Protein AF-A0A946IL59-F1 (afdb_monomer_lite)

Foldseek 3Di:
DWDDPPQLEIEAEAEAQAAEPVRDHQNWYQDPVRKIWDWDDAQDFCPPPVNVSCQDPSHWYWYWYDHDNPDDTDTQATWHWDDWDGDRRTITITDHPPVSSVVVVVVVVVCVVDPDDDDPVPVSVVVVPDDDDDDDDPPDDPDDDD

pLDDT: mean 74.38, std 22.03, range [30.2, 97.94]

Structure (mmCIF, N/CA/C/O backbone):
data_AF-A0A946IL59-F1
#
_entry.id   AF-A0A946IL59-F1
#
loop_
_atom_site.group_PDB
_atom_site.id
_atom_site.type_symbol
_atom_site.label_atom_id
_atom_site.label_alt_id
_atom_site.label_comp_id
_atom_site.label_asym_id
_atom_site.label_entity_id
_atom_site.label_seq_id
_atom_site.pdbx_PDB_ins_code
_atom_site.Cartn_x
_atom_site.Cartn_y
_atom_site.Cartn_z
_atom_site.occupancy
_atom_site.B_iso_or_equiv
_atom_site.auth_seq_id
_atom_site.auth_comp_id
_atom_site.auth_asym_id
_atom_site.auth_atom_id
_atom_site.pdbx_PDB_model_num
ATOM 1 N N . MET A 1 1 ? 0.202 11.233 -2.833 1.00 47.91 1 MET A N 1
ATOM 2 C CA . MET A 1 1 ? -0.833 12.175 -2.325 1.00 47.91 1 MET A CA 1
ATOM 3 C C . MET A 1 1 ? -2.000 11.341 -1.807 1.00 47.91 1 MET A C 1
ATOM 5 O O . MET A 1 1 ? -2.232 10.309 -2.407 1.00 47.91 1 MET A O 1
ATOM 9 N N . LYS A 1 2 ? -2.678 11.706 -0.710 1.00 52.62 2 LYS A N 1
ATOM 10 C CA . LYS A 1 2 ? -3.829 10.948 -0.171 1.00 52.62 2 LYS A CA 1
ATOM 11 C C . LYS A 1 2 ? -5.051 11.869 -0.201 1.00 52.62 2 LYS A C 1
ATOM 13 O O . LYS A 1 2 ? -4.937 12.987 0.296 1.00 52.62 2 LYS A O 1
ATOM 18 N N . LYS A 1 3 ? -6.160 11.448 -0.813 1.00 54.06 3 LYS A N 1
ATOM 19 C CA . LYS A 1 3 ? -7.416 12.216 -0.886 1.00 54.06 3 LYS A CA 1
ATOM 20 C C . LYS A 1 3 ? -8.570 11.296 -0.488 1.00 54.06 3 LYS A C 1
ATOM 22 O O . LYS A 1 3 ? -8.698 10.225 -1.069 1.00 54.06 3 LYS A O 1
ATOM 27 N N . ASN A 1 4 ? -9.364 11.717 0.494 1.00 55.25 4 ASN A N 1
ATOM 28 C CA . ASN A 1 4 ? -10.634 11.078 0.834 1.00 55.25 4 ASN A CA 1
ATOM 29 C C . ASN A 1 4 ? -11.675 11.552 -0.197 1.00 55.25 4 ASN A C 1
ATOM 31 O O . ASN A 1 4 ? -11.801 12.758 -0.427 1.00 55.25 4 ASN A O 1
ATOM 35 N N . LEU A 1 5 ? -12.321 10.611 -0.890 1.00 58.19 5 LEU A N 1
ATOM 36 C CA . LEU A 1 5 ? -13.221 10.893 -2.015 1.00 58.19 5 LEU A CA 1
ATOM 37 C C . LEU A 1 5 ? -14.713 10.913 -1.634 1.00 58.19 5 LEU A C 1
ATOM 39 O O . LEU A 1 5 ? -15.534 11.117 -2.517 1.00 58.19 5 LEU A O 1
ATOM 43 N N . GLY A 1 6 ? -15.070 10.766 -0.353 1.00 55.12 6 GLY A N 1
ATOM 44 C CA . GLY A 1 6 ? -16.465 10.825 0.114 1.00 55.12 6 GLY A CA 1
ATOM 45 C C . GLY A 1 6 ? -17.190 9.473 0.173 1.00 55.12 6 GLY A C 1
ATOM 46 O O . GLY A 1 6 ? -18.091 9.330 0.990 1.00 55.12 6 GLY A O 1
ATOM 47 N N . ASP A 1 7 ? -16.721 8.458 -0.561 1.00 61.78 7 ASP A N 1
ATOM 48 C CA . ASP A 1 7 ? -17.365 7.131 -0.664 1.00 61.78 7 ASP A CA 1
ATOM 49 C C . ASP A 1 7 ? -16.592 6.029 0.088 1.00 61.78 7 ASP A C 1
ATOM 51 O O . ASP A 1 7 ? -16.348 4.946 -0.445 1.00 61.78 7 ASP A O 1
ATOM 55 N N . ASN A 1 8 ? -16.100 6.336 1.294 1.00 82.38 8 ASN A N 1
ATOM 56 C CA . ASN A 1 8 ? -15.208 5.467 2.080 1.00 82.38 8 ASN A CA 1
ATOM 57 C C . ASN A 1 8 ? -14.066 4.870 1.233 1.00 82.38 8 ASN A C 1
ATOM 59 O O . ASN A 1 8 ? -13.802 3.674 1.241 1.00 82.38 8 ASN A O 1
ATOM 63 N N . THR A 1 9 ? -13.437 5.710 0.411 1.00 88.62 9 THR A N 1
ATOM 64 C CA . THR A 1 9 ? -12.385 5.291 -0.518 1.00 88.62 9 THR A CA 1
ATOM 65 C C . THR A 1 9 ? -11.117 6.077 -0.235 1.00 88.62 9 THR A C 1
ATOM 67 O O . THR A 1 9 ? -11.124 7.314 -0.209 1.00 88.62 9 THR A O 1
ATOM 70 N N . VAL A 1 10 ? -10.017 5.351 -0.064 1.00 91.25 10 VAL A N 1
ATOM 71 C CA . VAL A 1 10 ? -8.675 5.899 0.108 1.00 91.25 10 VAL A CA 1
ATOM 72 C C . VAL A 1 10 ? -7.829 5.513 -1.092 1.00 91.25 10 VAL A C 1
ATOM 74 O O . VAL A 1 10 ? -7.806 4.367 -1.526 1.00 91.25 10 VAL A O 1
ATOM 77 N N . VAL A 1 11 ? -7.110 6.491 -1.639 1.00 93.12 11 VAL A N 1
ATOM 78 C CA . VAL A 1 11 ? -6.199 6.263 -2.762 1.00 93.12 11 VAL A CA 1
ATOM 79 C C . VAL A 1 11 ? -4.757 6.387 -2.292 1.00 93.12 11 VAL A C 1
ATOM 81 O O . VAL A 1 11 ? -4.354 7.418 -1.739 1.00 93.12 11 VAL A O 1
ATOM 84 N N . ILE A 1 12 ? -3.976 5.340 -2.545 1.00 93.50 12 ILE A N 1
ATOM 85 C CA . ILE A 1 12 ? -2.536 5.287 -2.315 1.00 93.50 12 ILE A CA 1
ATOM 86 C C . ILE A 1 12 ? -1.824 5.530 -3.643 1.00 93.50 12 ILE A C 1
ATOM 88 O O . ILE A 1 12 ? -2.096 4.878 -4.644 1.00 93.50 12 ILE A O 1
ATOM 92 N N . PHE A 1 13 ? -0.875 6.463 -3.625 1.00 91.38 13 PHE A N 1
ATOM 93 C CA . PHE A 1 13 ? 0.075 6.689 -4.710 1.00 91.38 13 PHE A CA 1
ATOM 94 C C . PHE A 1 13 ? 1.475 6.430 -4.165 1.00 91.38 13 PHE A C 1
ATOM 96 O O . PHE A 1 13 ? 1.941 7.207 -3.323 1.00 91.38 13 PHE A O 1
ATOM 103 N N . ALA A 1 14 ? 2.115 5.357 -4.626 1.00 91.62 14 ALA A N 1
ATOM 104 C CA . ALA A 1 14 ? 3.410 4.898 -4.139 1.00 91.62 14 ALA A CA 1
ATOM 105 C C . ALA A 1 14 ? 4.444 4.816 -5.270 1.00 91.62 14 ALA A C 1
ATOM 107 O O . ALA A 1 14 ? 4.269 4.105 -6.258 1.00 91.62 14 ALA A O 1
ATOM 108 N N . ASN A 1 15 ? 5.550 5.538 -5.123 1.00 90.44 15 ASN A N 1
ATOM 109 C CA . ASN A 1 15 ? 6.732 5.262 -5.929 1.00 90.44 15 ASN A CA 1
ATOM 110 C C . ASN A 1 15 ? 7.396 3.993 -5.375 1.00 90.44 15 ASN A C 1
ATOM 112 O O . ASN A 1 15 ? 7.597 3.909 -4.163 1.00 90.44 15 ASN A O 1
ATOM 116 N N . VAL A 1 16 ? 7.706 3.028 -6.240 1.00 89.69 16 VAL A N 1
ATOM 117 C CA . VAL A 1 16 ? 8.340 1.754 -5.870 1.00 89.69 16 VAL A CA 1
ATOM 118 C C . VAL A 1 16 ? 9.732 1.708 -6.486 1.00 89.69 16 VAL A C 1
ATOM 120 O O . VAL A 1 16 ? 9.872 1.860 -7.698 1.00 89.69 16 VAL A O 1
ATOM 123 N N . GLY A 1 17 ? 10.760 1.531 -5.655 1.00 82.31 17 GLY A N 1
ATOM 124 C CA . GLY A 1 17 ? 12.156 1.540 -6.109 1.00 82.31 17 GLY A CA 1
ATOM 125 C C . GLY A 1 17 ? 12.667 2.903 -6.602 1.00 82.31 17 GLY A C 1
ATOM 126 O O . GLY A 1 17 ? 13.710 2.961 -7.250 1.00 82.31 17 GLY A O 1
ATOM 127 N N . SER A 1 18 ? 11.960 4.005 -6.319 1.00 77.75 18 SER A N 1
ATOM 128 C CA . SER A 1 18 ? 12.438 5.359 -6.623 1.00 77.75 18 SER A CA 1
ATOM 129 C C . SER A 1 18 ? 11.930 6.424 -5.665 1.00 77.75 18 SER A C 1
ATOM 131 O O . SER A 1 18 ? 10.876 6.304 -5.039 1.00 77.75 18 SER A O 1
ATOM 133 N N . SER A 1 19 ? 12.666 7.533 -5.625 1.00 77.75 19 SER A N 1
ATOM 134 C CA . SER A 1 19 ? 12.229 8.751 -4.959 1.00 77.75 19 SER A CA 1
ATOM 135 C C . SER A 1 19 ? 11.014 9.384 -5.634 1.00 77.75 19 SER A C 1
ATOM 137 O O . SER A 1 19 ? 10.858 9.383 -6.860 1.00 77.75 19 SER A O 1
ATOM 139 N N . ASP A 1 20 ? 10.186 10.021 -4.817 1.00 70.88 20 ASP A N 1
ATOM 140 C CA . ASP A 1 20 ? 9.130 10.914 -5.260 1.00 70.88 20 ASP A CA 1
ATOM 141 C C . ASP A 1 20 ? 9.699 12.194 -5.931 1.00 70.88 20 ASP A C 1
ATOM 143 O O . ASP A 1 20 ? 10.918 12.400 -6.018 1.00 70.88 20 ASP A O 1
ATOM 147 N N . PRO A 1 21 ? 8.847 13.105 -6.444 1.00 71.00 21 PRO A N 1
ATOM 148 C CA . PRO A 1 21 ? 9.331 14.323 -7.082 1.00 71.00 21 PRO A CA 1
ATOM 149 C C . PRO A 1 21 ? 10.138 15.266 -6.179 1.00 71.00 21 PRO A C 1
ATOM 151 O O . PRO A 1 21 ? 10.895 16.073 -6.725 1.00 71.00 21 PRO A O 1
ATOM 154 N N . LEU A 1 22 ? 10.000 15.151 -4.855 1.00 73.94 22 LEU A N 1
ATOM 155 C CA . LEU A 1 22 ? 10.727 15.918 -3.841 1.00 73.94 22 LEU A CA 1
ATOM 156 C C . LEU A 1 22 ? 12.043 15.240 -3.423 1.00 73.94 22 LEU A C 1
ATOM 158 O O . LEU A 1 22 ? 12.785 15.800 -2.622 1.00 73.94 22 LEU A O 1
ATOM 162 N N . GLY A 1 23 ? 12.355 14.067 -3.983 1.00 72.69 23 GLY A N 1
ATOM 163 C CA . GLY A 1 23 ? 13.567 13.311 -3.676 1.00 72.69 23 GLY A CA 1
ATOM 164 C C . GLY A 1 23 ? 13.408 12.332 -2.512 1.00 72.69 23 GLY A C 1
ATOM 165 O O . GLY A 1 23 ? 14.365 11.629 -2.198 1.00 72.69 23 GLY A O 1
ATOM 166 N N . ILE A 1 24 ? 12.218 12.221 -1.913 1.00 73.88 24 ILE A N 1
ATOM 167 C CA . ILE A 1 24 ? 11.977 11.299 -0.801 1.00 73.88 24 ILE A CA 1
ATOM 168 C C . ILE A 1 24 ? 11.698 9.910 -1.367 1.00 73.88 24 ILE A C 1
ATOM 170 O O . ILE A 1 24 ? 10.703 9.706 -2.064 1.00 73.88 24 ILE A O 1
ATOM 174 N N . ASN A 1 25 ? 12.570 8.952 -1.065 1.00 78.88 25 ASN A N 1
ATOM 175 C CA . ASN A 1 25 ? 12.275 7.540 -1.260 1.00 78.88 25 ASN A CA 1
ATOM 176 C C . ASN A 1 25 ? 11.673 7.001 0.039 1.00 78.88 25 ASN A C 1
ATOM 178 O O . ASN A 1 25 ? 12.309 7.061 1.086 1.00 78.88 25 ASN A O 1
ATOM 182 N N . TYR A 1 26 ? 10.427 6.544 -0.034 1.00 79.38 26 TYR A N 1
ATOM 183 C CA . TYR A 1 26 ? 9.733 5.940 1.101 1.00 79.38 26 TYR A CA 1
ATOM 184 C C . TYR A 1 26 ? 10.007 4.435 1.203 1.00 79.38 26 TYR A C 1
ATOM 186 O O . TYR A 1 26 ? 9.364 3.794 2.009 1.00 79.38 26 TYR A O 1
ATOM 194 N N . ASP A 1 27 ? 10.900 3.870 0.383 1.00 86.69 27 ASP A N 1
ATOM 195 C CA . ASP A 1 27 ? 11.275 2.448 0.384 1.00 86.69 27 ASP A CA 1
ATOM 196 C C . ASP A 1 27 ? 10.087 1.483 0.219 1.00 86.69 27 ASP A C 1
ATOM 198 O O . ASP A 1 27 ? 10.109 0.351 0.695 1.00 86.69 27 ASP A O 1
ATOM 202 N N . ASN A 1 28 ? 9.047 1.905 -0.515 1.00 92.44 28 ASN A N 1
ATOM 203 C CA . ASN A 1 28 ? 7.978 0.987 -0.910 1.00 92.44 28 ASN A CA 1
ATOM 204 C C . ASN A 1 28 ? 8.556 -0.098 -1.823 1.00 92.44 28 ASN A C 1
ATOM 206 O O . ASN A 1 28 ? 9.284 0.215 -2.776 1.00 92.44 28 ASN A O 1
ATOM 210 N N . VAL A 1 29 ? 8.170 -1.348 -1.584 1.00 92.00 29 VAL A N 1
ATOM 211 C CA . VAL A 1 29 ? 8.724 -2.508 -2.285 1.00 92.00 29 VAL A CA 1
ATOM 212 C C . VAL A 1 29 ? 7.643 -3.536 -2.604 1.00 92.00 29 VAL A C 1
ATOM 214 O O . VAL A 1 29 ? 6.695 -3.730 -1.844 1.00 92.00 29 VAL A O 1
ATOM 217 N N . TRP A 1 30 ? 7.779 -4.177 -3.765 1.00 90.69 30 TRP A N 1
ATOM 218 C CA . TRP A 1 30 ? 6.998 -5.360 -4.108 1.00 90.69 30 TRP A CA 1
ATOM 219 C C . TRP A 1 30 ? 7.638 -6.588 -3.473 1.00 90.69 30 TRP A C 1
ATOM 221 O O . TRP A 1 30 ? 8.800 -6.893 -3.741 1.00 90.69 30 TRP A O 1
ATOM 231 N N . GLU A 1 31 ? 6.864 -7.302 -2.671 1.00 89.12 31 GLU A N 1
ATOM 232 C CA . GLU A 1 31 ? 7.267 -8.572 -2.090 1.00 89.12 31 GLU A CA 1
ATOM 233 C C . GLU A 1 31 ? 7.245 -9.687 -3.141 1.00 89.12 31 GLU A C 1
ATOM 235 O O . GLU A 1 31 ? 6.538 -9.622 -4.151 1.00 89.12 31 GLU A O 1
ATOM 240 N N . SER A 1 32 ? 8.000 -10.758 -2.889 1.00 83.69 32 SER A N 1
ATOM 241 C CA . SER A 1 32 ? 8.111 -11.897 -3.818 1.00 83.69 32 SER A CA 1
ATOM 242 C C . SER A 1 32 ? 6.777 -12.593 -4.123 1.00 83.69 32 SER A C 1
ATOM 244 O O . SER A 1 32 ? 6.614 -13.176 -5.192 1.00 83.69 32 SER A O 1
ATOM 246 N N . ASN A 1 33 ? 5.807 -12.504 -3.210 1.00 81.88 33 ASN A N 1
ATOM 247 C CA . ASN A 1 33 ? 4.459 -13.047 -3.372 1.00 81.88 33 ASN A CA 1
ATOM 248 C C . ASN A 1 33 ? 3.500 -12.093 -4.114 1.00 81.88 33 ASN A C 1
ATOM 250 O O . ASN A 1 33 ? 2.338 -12.433 -4.320 1.00 81.88 33 ASN A O 1
ATOM 254 N N . GLY A 1 34 ? 3.974 -10.913 -4.520 1.00 86.69 34 GLY A N 1
ATOM 255 C CA . GLY A 1 34 ? 3.202 -9.923 -5.257 1.00 86.69 34 GLY A CA 1
ATOM 256 C C . GLY A 1 34 ? 2.467 -8.889 -4.403 1.00 86.69 34 GLY A C 1
ATOM 257 O O . GLY A 1 34 ? 1.829 -8.014 -5.002 1.00 86.69 34 GLY A O 1
ATOM 258 N N . ASP A 1 35 ? 2.590 -8.950 -3.074 1.00 93.81 35 ASP A N 1
ATOM 259 C CA . ASP A 1 35 ? 2.081 -7.931 -2.151 1.00 93.81 35 ASP A CA 1
ATOM 260 C C . ASP A 1 35 ? 2.917 -6.643 -2.230 1.00 93.81 35 ASP A C 1
ATOM 262 O O . ASP A 1 35 ? 4.115 -6.675 -2.515 1.00 93.81 35 ASP A O 1
ATOM 266 N N . LEU A 1 36 ? 2.304 -5.496 -1.935 1.00 95.94 36 LEU A N 1
ATOM 267 C CA . LEU A 1 36 ? 3.018 -4.228 -1.772 1.00 95.94 36 LEU A CA 1
ATOM 268 C C . LEU A 1 36 ? 3.305 -3.985 -0.293 1.00 95.94 36 LEU A C 1
ATOM 270 O O . LEU A 1 36 ? 2.369 -3.754 0.471 1.00 95.94 36 LEU A O 1
ATOM 274 N N . SER A 1 37 ? 4.576 -3.927 0.092 1.00 96.38 37 SER A N 1
ATOM 275 C CA . SER A 1 37 ? 4.970 -3.308 1.356 1.00 96.38 37 SER A CA 1
ATOM 276 C C . SER A 1 37 ? 4.983 -1.792 1.166 1.00 96.38 37 SER A C 1
ATOM 278 O O . SER A 1 37 ? 5.830 -1.230 0.463 1.00 96.38 37 SER A O 1
ATOM 280 N N . TRP A 1 38 ? 3.959 -1.133 1.709 1.00 96.50 38 TRP A N 1
ATOM 281 C CA . TRP A 1 38 ? 3.773 0.307 1.608 1.00 96.50 38 TRP A CA 1
ATOM 282 C C . TRP A 1 38 ? 4.163 0.986 2.917 1.00 96.50 38 TRP A C 1
ATOM 284 O O . TRP A 1 38 ? 3.658 0.643 3.987 1.00 96.50 38 TRP A O 1
ATOM 294 N N . ILE A 1 39 ? 5.001 2.014 2.805 1.00 95.06 39 ILE A N 1
ATOM 295 C CA . ILE A 1 39 ? 5.449 2.827 3.929 1.00 95.06 39 ILE A CA 1
ATOM 296 C C . ILE A 1 39 ? 4.699 4.158 3.916 1.00 95.06 39 ILE A C 1
ATOM 298 O O . ILE A 1 39 ? 4.557 4.857 2.903 1.00 95.06 39 ILE A O 1
ATOM 302 N N . GLY A 1 40 ? 4.200 4.513 5.094 1.00 92.25 40 GLY A N 1
ATOM 303 C CA . GLY A 1 40 ? 3.507 5.754 5.355 1.00 92.25 40 GLY A CA 1
ATOM 304 C C . GLY A 1 40 ? 4.343 7.005 5.090 1.00 92.25 40 GLY A C 1
ATOM 305 O O . GLY A 1 40 ? 5.545 6.983 4.837 1.00 92.25 40 GLY A O 1
ATOM 306 N N . LYS A 1 41 ? 3.686 8.165 5.172 1.00 89.12 41 LYS A N 1
ATOM 307 C CA . LYS A 1 41 ? 4.416 9.435 5.084 1.00 89.12 41 LYS A CA 1
ATOM 308 C C . LYS A 1 41 ? 5.305 9.597 6.312 1.00 89.12 41 LYS A C 1
ATOM 310 O O . LYS A 1 41 ? 5.001 9.080 7.377 1.00 89.12 41 LYS A O 1
ATOM 315 N N . THR A 1 42 ? 6.345 10.413 6.196 1.00 86.12 42 THR A N 1
ATOM 316 C CA . THR A 1 42 ? 7.221 10.768 7.316 1.00 86.12 42 THR A CA 1
ATOM 317 C C . THR A 1 42 ? 6.392 11.141 8.553 1.00 86.12 42 THR A C 1
ATOM 319 O O . THR A 1 42 ? 5.574 12.059 8.486 1.00 86.12 42 THR A O 1
ATOM 322 N N . ARG A 1 43 ? 6.612 10.420 9.664 1.00 91.62 43 ARG A N 1
ATOM 323 C CA . ARG A 1 43 ? 5.898 10.530 10.955 1.00 91.62 43 ARG A CA 1
ATOM 324 C C . ARG A 1 43 ? 4.449 10.032 11.007 1.00 91.62 43 ARG A C 1
ATOM 326 O O . ARG A 1 43 ? 3.816 10.245 12.038 1.00 91.62 43 ARG A O 1
ATOM 333 N N . SER A 1 44 ? 3.912 9.400 9.964 1.00 93.12 44 SER A N 1
ATOM 334 C CA . SER A 1 44 ? 2.563 8.833 10.057 1.00 93.12 44 SER A CA 1
ATOM 335 C C . SER A 1 44 ? 2.527 7.680 11.047 1.00 93.12 44 SER A C 1
ATOM 337 O O . SER A 1 44 ? 3.424 6.840 11.027 1.00 93.12 44 SER A O 1
ATOM 339 N N . LYS A 1 45 ? 1.480 7.633 11.860 1.00 96.31 45 LYS A N 1
ATOM 340 C CA . LYS A 1 45 ? 1.287 6.643 12.922 1.00 96.31 45 LYS A CA 1
ATOM 341 C C . LYS A 1 45 ? 0.075 5.786 12.624 1.00 96.31 45 LYS A C 1
ATOM 343 O O . LYS A 1 45 ? -0.852 6.257 11.967 1.00 96.31 45 LYS A O 1
ATOM 348 N N . LEU A 1 46 ? 0.029 4.577 13.179 1.00 96.56 46 LEU A N 1
ATOM 349 C CA . LEU A 1 46 ? -1.153 3.727 13.066 1.00 96.56 46 LEU A CA 1
ATOM 350 C C . LEU A 1 46 ? -2.417 4.445 13.561 1.00 96.56 46 LEU A C 1
ATOM 352 O O . LEU A 1 46 ? -3.467 4.339 12.937 1.00 96.56 46 LEU A O 1
ATOM 356 N N . THR A 1 47 ? -2.307 5.245 14.623 1.00 96.56 47 THR A N 1
ATOM 357 C CA . THR A 1 47 ? -3.419 5.997 15.228 1.00 96.56 47 THR A CA 1
ATOM 358 C C . THR A 1 47 ? -3.901 7.203 14.420 1.00 96.56 47 THR A C 1
ATOM 360 O O . THR A 1 47 ? -4.921 7.800 14.771 1.00 96.56 47 THR A O 1
ATOM 363 N N . ASP A 1 48 ? -3.214 7.579 13.338 1.00 94.69 48 ASP A N 1
ATOM 364 C CA . ASP A 1 48 ? -3.671 8.670 12.485 1.00 94.69 48 ASP A CA 1
ATOM 365 C C . ASP A 1 48 ? -5.021 8.308 11.854 1.00 94.69 48 ASP A C 1
ATOM 367 O O . ASP A 1 48 ? -5.191 7.231 11.280 1.00 94.69 48 ASP A O 1
ATOM 371 N N . LYS A 1 49 ? -5.972 9.249 11.883 1.00 91.88 49 LYS A N 1
ATOM 372 C CA . LYS A 1 49 ? -7.354 9.029 11.424 1.00 91.88 49 LYS A CA 1
ATOM 373 C C . LYS A 1 49 ? -7.438 8.382 10.038 1.00 91.88 49 LYS A C 1
ATOM 375 O O . LYS A 1 49 ? -8.192 7.442 9.855 1.00 91.88 49 LYS A O 1
ATOM 380 N N . VAL A 1 50 ? -6.642 8.850 9.075 1.00 89.88 50 VAL A N 1
ATOM 381 C CA . VAL A 1 50 ? -6.650 8.315 7.700 1.00 89.88 50 VAL A CA 1
ATOM 382 C C . VAL A 1 50 ? -6.091 6.892 7.607 1.00 89.88 50 VAL A C 1
ATOM 384 O O . VAL A 1 50 ? -6.460 6.154 6.699 1.00 89.88 50 VAL A O 1
ATOM 387 N N . ILE A 1 51 ? -5.175 6.516 8.508 1.00 94.75 51 ILE A N 1
ATOM 388 C CA . ILE A 1 51 ? -4.658 5.149 8.579 1.00 94.75 51 ILE A CA 1
ATOM 389 C C . ILE A 1 51 ? -5.747 4.238 9.131 1.00 94.75 51 ILE A C 1
ATOM 391 O O . ILE A 1 51 ? -6.047 3.226 8.514 1.00 94.75 51 ILE A O 1
ATOM 395 N N . GLN A 1 52 ? -6.399 4.649 10.218 1.00 95.12 52 GLN A N 1
ATOM 396 C CA . GLN A 1 52 ? -7.538 3.921 10.774 1.00 95.12 52 GLN A CA 1
ATOM 397 C C . GLN A 1 52 ? -8.683 3.790 9.761 1.00 95.12 52 GLN A C 1
ATOM 399 O O . GLN A 1 52 ? -9.183 2.694 9.558 1.00 95.12 52 GLN A O 1
ATOM 404 N N . GLU A 1 53 ? -9.044 4.873 9.063 1.00 90.94 53 GLU A N 1
ATOM 405 C CA . GLU A 1 53 ? -10.102 4.870 8.041 1.00 90.94 53 GLU A CA 1
ATOM 406 C C . GLU A 1 53 ? -9.848 3.833 6.938 1.00 90.94 53 GLU A C 1
ATOM 408 O O . GLU A 1 53 ? -10.771 3.119 6.570 1.00 90.94 53 GLU A O 1
ATOM 413 N N . MET A 1 54 ? -8.616 3.710 6.432 1.00 92.56 54 MET A N 1
ATOM 414 C CA . MET A 1 54 ? -8.318 2.762 5.348 1.00 92.56 54 MET A CA 1
ATOM 415 C C . MET A 1 54 ? -8.156 1.305 5.791 1.00 92.56 54 MET A C 1
ATOM 417 O O . MET A 1 54 ? -8.017 0.432 4.941 1.00 92.56 54 MET A O 1
ATOM 421 N N . LEU A 1 55 ? -8.116 1.053 7.100 1.00 94.38 55 LEU A N 1
ATOM 422 C CA . LEU A 1 55 ? -8.051 -0.292 7.674 1.00 94.38 55 LEU A CA 1
ATOM 423 C C . LEU A 1 55 ? -9.437 -0.850 8.022 1.00 94.38 55 LEU A C 1
ATOM 425 O O . LEU A 1 55 ? -9.551 -2.023 8.367 1.00 94.38 55 LEU A O 1
ATOM 429 N N . ILE A 1 56 ? -10.480 -0.024 7.937 1.00 90.94 56 ILE A N 1
ATOM 430 C CA . ILE A 1 56 ? -11.872 -0.451 8.079 1.00 90.94 56 ILE A CA 1
ATOM 431 C C . ILE A 1 56 ? -12.256 -1.295 6.855 1.00 90.94 56 ILE A C 1
ATOM 433 O O . ILE A 1 56 ? -11.944 -0.920 5.727 1.00 90.94 56 ILE A O 1
ATOM 437 N N . GLU A 1 57 ? -12.954 -2.412 7.070 1.00 85.81 57 GLU A N 1
ATOM 438 C CA . GLU A 1 57 ? -13.300 -3.390 6.025 1.00 85.81 57 GLU A CA 1
ATOM 439 C C . GLU A 1 57 ? -14.135 -2.779 4.891 1.00 85.81 57 GLU A C 1
ATOM 441 O O . GLU A 1 57 ? -13.943 -3.085 3.716 1.00 85.81 57 GLU A O 1
ATOM 446 N N . GLU A 1 58 ? -15.021 -1.842 5.219 1.00 87.88 58 GLU A N 1
ATOM 447 C CA . GLU A 1 58 ? -15.849 -1.138 4.246 1.00 87.88 58 GLU A CA 1
ATOM 448 C C . GLU A 1 58 ? -15.066 -0.098 3.427 1.00 87.88 58 GLU A C 1
ATOM 450 O O . GLU A 1 58 ? -15.642 0.525 2.526 1.00 87.88 58 GLU A O 1
ATOM 455 N N . CYS A 1 59 ? -13.793 0.165 3.753 1.00 91.19 59 CYS A N 1
ATOM 456 C CA . CYS A 1 59 ? -12.983 1.148 3.049 1.00 91.19 59 CYS A CA 1
ATOM 457 C C . CYS A 1 59 ? -12.311 0.537 1.820 1.00 91.19 59 CYS A C 1
ATOM 459 O O . CYS A 1 59 ? -11.524 -0.403 1.909 1.00 91.19 59 CYS A O 1
ATOM 461 N N . LYS A 1 60 ? -12.555 1.120 0.645 1.00 92.88 60 LYS A N 1
ATOM 462 C CA . LYS A 1 60 ? -11.868 0.707 -0.582 1.00 92.88 60 LYS A CA 1
ATOM 463 C C . LYS A 1 60 ? -10.513 1.391 -0.672 1.00 92.88 60 LYS A C 1
ATOM 465 O O . LYS A 1 60 ? -10.441 2.611 -0.834 1.00 92.88 60 LYS A O 1
ATOM 470 N N . VAL A 1 61 ? -9.441 0.605 -0.647 1.00 94.81 61 VAL A N 1
ATOM 471 C CA . VAL A 1 61 ? -8.078 1.112 -0.843 1.00 94.81 61 VAL A CA 1
ATOM 472 C C . VAL A 1 61 ? -7.645 0.886 -2.284 1.00 94.81 61 VAL A C 1
ATOM 474 O O . VAL A 1 61 ? -7.393 -0.236 -2.705 1.00 94.81 61 VAL A O 1
ATOM 477 N N . LEU A 1 62 ? -7.567 1.960 -3.066 1.00 93.25 62 LEU A N 1
ATOM 478 C CA . LEU A 1 62 ? -7.114 1.921 -4.456 1.00 93.25 62 LEU A CA 1
ATOM 479 C C . LEU A 1 62 ? -5.620 2.228 -4.512 1.00 93.25 62 LEU A C 1
ATOM 481 O O . LEU A 1 62 ? -5.199 3.295 -4.062 1.00 93.25 62 LEU A O 1
ATOM 485 N N . VAL A 1 63 ? -4.817 1.333 -5.089 1.00 94.50 63 VAL A N 1
ATOM 486 C CA . VAL A 1 63 ? -3.356 1.501 -5.104 1.00 94.50 63 VAL A CA 1
ATOM 487 C C . VAL A 1 63 ? -2.840 1.783 -6.503 1.00 94.50 63 VAL A C 1
ATOM 489 O O . VAL A 1 63 ? -3.038 1.011 -7.439 1.00 94.50 63 VAL A O 1
ATOM 492 N N . PHE A 1 64 ? -2.100 2.878 -6.617 1.00 93.31 64 PHE A N 1
ATOM 493 C CA . PHE A 1 64 ? -1.384 3.279 -7.812 1.00 93.31 64 PHE A CA 1
ATOM 494 C C . PHE A 1 64 ? 0.115 3.278 -7.540 1.00 93.31 64 PHE A C 1
ATOM 496 O O . PHE A 1 64 ? 0.573 3.881 -6.565 1.00 93.31 64 PHE A O 1
ATOM 503 N N . THR A 1 65 ? 0.885 2.646 -8.421 1.00 92.00 65 THR A N 1
ATOM 504 C CA . THR A 1 65 ? 2.348 2.611 -8.319 1.00 92.00 65 THR A CA 1
ATOM 505 C C . THR A 1 65 ? 3.028 3.137 -9.565 1.00 92.00 65 THR A C 1
ATOM 507 O O . THR A 1 65 ? 2.451 3.129 -10.648 1.00 92.00 65 THR A O 1
ATOM 510 N N . ARG A 1 66 ? 4.281 3.558 -9.422 1.00 89.00 66 ARG A N 1
ATOM 511 C CA . ARG A 1 66 ? 5.183 3.819 -10.548 1.00 89.00 66 ARG A CA 1
ATOM 512 C C . ARG A 1 66 ? 6.629 3.594 -10.129 1.00 89.00 66 ARG A C 1
ATOM 514 O O . ARG A 1 66 ? 6.950 3.757 -8.951 1.00 89.00 66 ARG A O 1
ATOM 521 N N . SER A 1 67 ? 7.484 3.271 -11.090 1.00 84.44 67 SER A N 1
ATOM 522 C CA . SER A 1 67 ? 8.901 2.995 -10.837 1.00 84.44 67 SER A CA 1
ATOM 523 C C . SER A 1 67 ? 9.785 4.219 -11.048 1.00 84.44 67 SER A C 1
ATOM 525 O O . SER A 1 67 ? 10.756 4.384 -10.326 1.00 84.44 67 SER A O 1
ATOM 527 N N . GLY A 1 68 ? 9.438 5.124 -11.963 1.00 76.88 68 GLY A N 1
ATOM 528 C CA . GLY A 1 68 ? 10.175 6.359 -12.228 1.00 76.88 68 GLY A CA 1
ATOM 529 C C . GLY A 1 68 ? 9.425 7.636 -11.841 1.00 76.88 68 GLY A C 1
ATOM 530 O O . GLY A 1 68 ? 8.199 7.697 -11.742 1.00 76.88 68 GLY A O 1
ATOM 531 N N . LYS A 1 69 ? 10.177 8.730 -11.672 1.00 75.12 69 LYS A N 1
ATOM 532 C CA . LYS A 1 69 ? 9.637 10.061 -11.323 1.00 75.12 69 LYS A CA 1
ATOM 533 C C . LYS A 1 69 ? 8.663 10.619 -12.370 1.00 75.12 69 LYS A C 1
ATOM 535 O O . LYS A 1 69 ? 7.794 11.424 -12.019 1.00 75.12 69 LYS A O 1
ATOM 540 N N . ARG A 1 70 ? 8.819 10.224 -13.636 1.00 79.06 70 ARG A N 1
ATOM 541 C CA . ARG A 1 70 ? 7.998 10.664 -14.778 1.00 79.06 70 ARG A CA 1
ATOM 542 C C . ARG A 1 70 ? 7.168 9.541 -15.394 1.00 79.06 70 ARG A C 1
ATOM 544 O O . ARG A 1 70 ? 6.430 9.803 -16.338 1.00 79.06 70 ARG A O 1
ATOM 551 N N . ASP A 1 71 ? 7.270 8.338 -14.848 1.00 81.69 71 ASP A N 1
ATOM 552 C CA . ASP A 1 71 ? 6.536 7.192 -15.357 1.00 81.69 71 ASP A CA 1
ATOM 553 C C . ASP A 1 71 ? 5.042 7.367 -15.070 1.00 81.69 71 ASP A C 1
ATOM 555 O O . ASP A 1 71 ? 4.671 7.996 -14.062 1.00 81.69 71 ASP A O 1
ATOM 559 N N . PRO A 1 72 ? 4.179 6.824 -15.944 1.00 85.00 72 PRO A N 1
ATOM 560 C CA . PRO A 1 72 ? 2.750 6.805 -15.697 1.00 85.00 72 PRO A CA 1
ATOM 561 C C . PRO A 1 72 ? 2.433 6.025 -14.416 1.00 85.00 72 PRO A C 1
ATOM 563 O O . PRO A 1 72 ? 3.143 5.098 -14.023 1.00 85.00 72 PRO A O 1
ATOM 566 N N . TRP A 1 73 ? 1.341 6.410 -13.761 1.00 86.62 73 TRP A N 1
ATOM 567 C CA . TRP A 1 73 ? 0.799 5.653 -12.640 1.00 86.62 73 TRP A CA 1
ATOM 568 C C . TRP A 1 73 ? 0.080 4.409 -13.153 1.00 86.62 73 TRP A C 1
ATOM 570 O O . TRP A 1 73 ? -0.824 4.515 -13.976 1.00 86.62 73 TRP A O 1
ATOM 580 N N . PHE A 1 74 ? 0.444 3.251 -12.618 1.00 87.94 74 PHE A N 1
ATOM 581 C CA . PHE A 1 74 ? -0.222 1.982 -12.872 1.00 87.94 74 PHE A CA 1
ATOM 582 C C . PHE A 1 74 ? -1.209 1.677 -11.746 1.00 87.94 74 PHE A C 1
ATOM 584 O O . PHE A 1 74 ? -0.840 1.746 -10.573 1.00 87.94 74 PHE A O 1
ATOM 591 N N . TYR A 1 75 ? -2.455 1.348 -12.087 1.00 90.12 75 TYR A N 1
ATOM 592 C CA . TYR A 1 75 ? -3.465 0.926 -11.117 1.00 90.12 75 TYR A CA 1
ATOM 593 C C . TYR A 1 75 ? -3.310 -0.564 -10.801 1.00 90.12 75 TYR A C 1
ATOM 595 O O . TYR A 1 75 ? -3.404 -1.396 -11.695 1.00 90.12 75 TYR A O 1
ATOM 603 N N . ASN A 1 76 ? -3.113 -0.902 -9.527 1.00 88.50 76 ASN A N 1
ATOM 604 C CA . ASN A 1 76 ? -2.881 -2.278 -9.077 1.00 88.50 76 ASN A CA 1
ATOM 605 C C . ASN A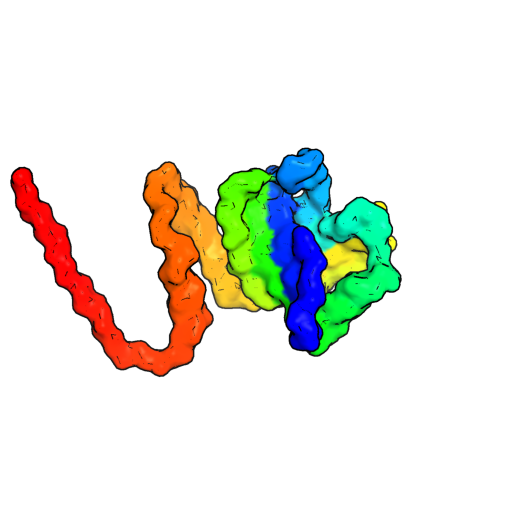 1 76 ? -4.140 -2.962 -8.530 1.00 88.50 76 ASN A C 1
ATOM 607 O O . ASN A 1 76 ? -4.045 -4.080 -8.042 1.00 88.50 76 ASN A O 1
ATOM 611 N N . GLY A 1 77 ? -5.309 -2.320 -8.591 1.00 90.38 77 GLY A N 1
ATOM 612 C CA . GLY A 1 77 ? -6.549 -2.882 -8.055 1.00 90.38 77 GLY A CA 1
ATOM 613 C C . GLY A 1 77 ? -6.945 -2.336 -6.681 1.00 90.38 77 GLY A C 1
ATOM 614 O O . GLY A 1 77 ? -6.382 -1.355 -6.178 1.00 90.38 77 GLY A O 1
ATOM 615 N N . ILE A 1 78 ? -7.976 -2.963 -6.111 1.00 92.62 78 ILE A N 1
ATOM 616 C CA . ILE A 1 78 ? -8.396 -2.766 -4.722 1.00 92.62 78 ILE A CA 1
ATOM 617 C C . ILE A 1 78 ? -7.485 -3.627 -3.846 1.00 92.62 78 ILE A C 1
ATOM 619 O O . ILE A 1 78 ? -7.275 -4.804 -4.137 1.00 92.62 78 ILE A O 1
ATOM 623 N N . ALA A 1 79 ? -6.925 -3.017 -2.811 1.00 95.12 79 ALA A N 1
ATOM 624 C CA . ALA A 1 79 ? -5.996 -3.645 -1.895 1.00 95.12 79 ALA A CA 1
ATOM 625 C C . ALA A 1 79 ? -6.680 -4.080 -0.596 1.00 95.12 79 ALA A C 1
ATOM 627 O O . ALA A 1 79 ? -7.528 -3.365 -0.063 1.00 95.12 79 ALA A O 1
ATOM 628 N N . THR A 1 80 ? -6.229 -5.208 -0.054 1.00 95.81 80 THR A N 1
ATOM 629 C CA . THR A 1 80 ? -6.613 -5.713 1.270 1.00 95.81 80 THR A CA 1
ATOM 630 C C . THR A 1 80 ? -5.381 -5.714 2.176 1.00 95.81 80 THR A C 1
ATOM 632 O O . THR A 1 80 ? -4.327 -6.193 1.746 1.00 95.81 80 THR A O 1
ATOM 635 N N . PRO A 1 81 ? -5.455 -5.173 3.405 1.00 96.75 81 PRO A N 1
ATOM 636 C CA . PRO A 1 81 ? -4.315 -5.194 4.310 1.00 96.75 81 PRO A CA 1
ATOM 637 C C . PRO A 1 81 ? -4.112 -6.622 4.828 1.00 96.75 81 PRO A C 1
ATOM 639 O O . PRO A 1 81 ? -5.056 -7.254 5.297 1.00 96.75 81 PRO A O 1
ATOM 642 N N . VAL A 1 82 ? -2.886 -7.135 4.738 1.00 96.81 82 VAL A N 1
ATOM 643 C CA . VAL A 1 82 ? -2.529 -8.498 5.187 1.00 96.81 82 VAL A CA 1
ATOM 644 C C . VAL A 1 82 ? -1.468 -8.519 6.286 1.00 96.81 82 VAL A C 1
ATOM 646 O O . VAL A 1 82 ? -1.277 -9.548 6.928 1.00 96.81 82 VAL A O 1
ATOM 649 N N . ASP A 1 83 ? -0.785 -7.398 6.517 1.00 97.38 83 ASP A N 1
ATOM 650 C CA . ASP A 1 83 ? 0.122 -7.187 7.649 1.00 97.38 83 ASP A CA 1
ATOM 651 C C . ASP A 1 83 ? 0.174 -5.694 7.997 1.00 97.38 83 ASP A C 1
ATOM 653 O O . ASP A 1 83 ? 0.133 -4.849 7.097 1.00 97.38 83 ASP A O 1
ATOM 657 N N . ILE A 1 84 ? 0.242 -5.366 9.288 1.00 97.94 84 ILE A N 1
ATOM 658 C CA . ILE A 1 84 ? 0.241 -3.988 9.796 1.00 97.94 84 ILE A CA 1
ATOM 659 C C . ILE A 1 84 ? 1.304 -3.879 10.884 1.00 97.94 84 ILE A C 1
ATOM 661 O O . ILE A 1 84 ? 1.225 -4.562 11.904 1.00 97.94 84 ILE A O 1
ATOM 665 N N . GLN A 1 85 ? 2.259 -2.974 10.694 1.00 97.50 85 GLN A N 1
ATOM 666 C CA . GLN A 1 85 ? 3.342 -2.731 11.642 1.00 97.50 85 GLN A CA 1
ATOM 667 C C . GLN A 1 85 ? 3.196 -1.315 12.207 1.00 97.50 85 GLN A C 1
ATOM 669 O O . GLN A 1 85 ? 3.221 -0.330 11.460 1.00 97.50 85 GLN A O 1
ATOM 674 N N . ASP A 1 86 ? 3.024 -1.208 13.529 1.00 96.75 86 ASP A N 1
ATOM 675 C CA . ASP A 1 86 ? 2.898 0.070 14.251 1.00 96.75 86 ASP A CA 1
ATOM 676 C C . ASP A 1 86 ? 4.267 0.737 14.451 1.00 96.75 86 ASP A C 1
ATOM 678 O O . ASP A 1 86 ? 4.765 0.927 15.561 1.00 96.75 86 ASP A O 1
ATOM 682 N N . GLU A 1 87 ? 4.904 1.050 13.329 1.00 95.44 87 GLU A N 1
ATOM 683 C CA . GLU A 1 87 ? 6.136 1.819 13.264 1.00 95.44 87 GLU A CA 1
ATOM 684 C C . GLU A 1 87 ? 5.844 3.293 12.953 1.00 95.44 87 GLU A C 1
ATOM 686 O O . GLU A 1 87 ? 4.706 3.730 12.758 1.00 95.44 87 GLU A O 1
ATOM 691 N N . THR A 1 88 ? 6.889 4.120 12.935 1.00 93.06 88 THR A N 1
ATOM 692 C CA . THR A 1 88 ? 6.782 5.522 12.528 1.00 93.06 88 THR A CA 1
ATOM 693 C C . THR A 1 88 ? 7.871 5.830 11.497 1.00 93.06 88 THR A C 1
ATOM 695 O O . THR A 1 88 ? 9.004 6.111 11.892 1.00 93.06 88 THR A O 1
ATOM 698 N N . PRO A 1 89 ? 7.544 5.856 10.189 1.00 95.00 89 PRO A N 1
ATOM 699 C CA . PRO A 1 89 ? 6.202 5.742 9.599 1.00 95.00 89 PRO A CA 1
ATOM 700 C C . PRO A 1 89 ? 5.548 4.360 9.733 1.00 95.00 89 PRO A C 1
ATOM 702 O O . PRO A 1 89 ? 6.247 3.359 9.704 1.00 95.00 89 PRO A O 1
ATOM 705 N N . VAL A 1 90 ? 4.214 4.314 9.798 1.00 96.62 90 VAL A N 1
ATOM 706 C CA . VAL A 1 90 ? 3.450 3.055 9.716 1.00 96.62 90 VAL A CA 1
ATOM 707 C C . VAL A 1 90 ? 3.782 2.289 8.434 1.00 96.62 90 VAL A C 1
ATOM 709 O O . VAL A 1 90 ? 3.914 2.903 7.369 1.00 96.62 90 VAL A O 1
ATOM 712 N N . ILE A 1 91 ? 3.855 0.964 8.526 1.00 97.00 91 ILE A N 1
ATOM 713 C CA . ILE A 1 91 ? 4.069 0.070 7.385 1.00 97.00 91 ILE A CA 1
ATOM 714 C C . ILE A 1 91 ? 2.856 -0.848 7.271 1.00 97.00 91 ILE A C 1
ATOM 716 O O . ILE A 1 91 ? 2.386 -1.398 8.268 1.00 97.00 91 ILE A O 1
ATOM 720 N N . ILE A 1 92 ? 2.315 -0.982 6.061 1.00 97.75 92 ILE A N 1
ATOM 721 C CA . ILE A 1 92 ? 1.181 -1.868 5.785 1.00 97.75 92 ILE A CA 1
ATOM 722 C C . ILE A 1 92 ? 1.497 -2.674 4.534 1.00 97.75 92 ILE A C 1
ATOM 724 O O . ILE A 1 92 ? 1.835 -2.103 3.492 1.00 97.75 92 ILE A O 1
ATOM 728 N N . ARG A 1 93 ? 1.348 -3.995 4.629 1.00 97.56 93 ARG A N 1
ATOM 729 C CA . ARG A 1 93 ? 1.436 -4.887 3.478 1.00 97.56 93 ARG A CA 1
ATOM 730 C C . ARG A 1 93 ? 0.058 -5.070 2.867 1.00 97.56 93 ARG A C 1
ATOM 732 O O . ARG A 1 93 ? -0.889 -5.463 3.548 1.00 97.56 93 ARG A O 1
ATOM 739 N N . TRP A 1 94 ? -0.033 -4.793 1.576 1.00 97.00 94 TRP A N 1
ATOM 740 C CA . TRP A 1 94 ? -1.264 -4.834 0.804 1.00 97.00 94 TRP A CA 1
ATOM 741 C C . TRP A 1 94 ? -1.231 -5.990 -0.179 1.00 97.00 94 TRP A C 1
ATOM 743 O O . TRP A 1 94 ? -0.337 -6.055 -1.024 1.00 97.00 94 TRP A O 1
ATOM 753 N N . SER A 1 95 ? -2.229 -6.861 -0.095 1.00 95.44 95 SER A N 1
ATOM 754 C CA . SER A 1 95 ? -2.469 -7.887 -1.101 1.00 95.44 95 SER A CA 1
ATOM 755 C C . SER A 1 95 ? -3.537 -7.436 -2.091 1.00 95.44 95 SER A C 1
ATOM 757 O O . SER A 1 95 ? -4.317 -6.522 -1.815 1.00 95.44 95 SER A O 1
ATOM 759 N N . PHE A 1 96 ? -3.555 -8.072 -3.256 1.00 92.25 96 PHE A N 1
ATOM 760 C CA . PHE A 1 96 ? -4.396 -7.705 -4.390 1.00 92.25 96 PHE A CA 1
ATOM 761 C C . PHE A 1 96 ? -5.128 -8.931 -4.919 1.00 92.25 96 PHE A C 1
ATOM 763 O O . PHE A 1 96 ? -4.630 -10.053 -4.831 1.00 92.25 96 PHE A O 1
ATOM 770 N N . GLU A 1 97 ? -6.293 -8.722 -5.529 1.00 86.75 97 GLU A N 1
ATOM 771 C CA . GLU A 1 97 ? -6.996 -9.809 -6.206 1.00 86.75 97 GLU A CA 1
ATOM 772 C C . GLU A 1 97 ? -6.132 -10.430 -7.316 1.00 86.75 97 GLU A C 1
ATOM 774 O O . GLU A 1 97 ? -5.431 -9.733 -8.055 1.00 86.75 97 GLU A O 1
ATOM 779 N N . GLU A 1 98 ? -6.255 -11.746 -7.503 1.00 76.44 98 GLU A N 1
ATOM 780 C CA . GLU A 1 98 ? -5.466 -12.519 -8.473 1.00 76.44 98 GLU A CA 1
ATOM 781 C C . GLU A 1 98 ? -5.545 -11.944 -9.898 1.00 76.44 98 GLU A C 1
ATOM 783 O O . GLU A 1 98 ? -4.560 -11.934 -10.636 1.00 76.44 98 GLU A O 1
ATOM 788 N N . ARG A 1 99 ? -6.706 -11.397 -10.284 1.00 73.38 99 ARG A N 1
ATOM 789 C CA . ARG A 1 99 ? -6.890 -10.710 -11.572 1.00 73.38 99 ARG A CA 1
ATOM 790 C C . ARG A 1 99 ? -5.965 -9.504 -11.737 1.00 73.38 99 ARG A C 1
ATOM 792 O O . ARG A 1 99 ? -5.422 -9.299 -12.816 1.00 73.38 99 ARG A O 1
ATOM 799 N N . ALA A 1 100 ? -5.775 -8.719 -10.681 1.00 77.62 100 ALA A N 1
ATOM 800 C CA . ALA A 1 100 ? -4.934 -7.533 -10.712 1.00 77.62 100 ALA A CA 1
ATOM 801 C C . ALA A 1 100 ? -3.448 -7.916 -10.690 1.00 77.62 100 ALA A C 1
ATOM 803 O O . ALA A 1 100 ? -2.634 -7.296 -11.374 1.00 77.62 100 ALA A O 1
ATOM 804 N N . ILE A 1 101 ? -3.110 -9.001 -9.985 1.00 74.44 101 ILE A N 1
ATOM 805 C CA . ILE A 1 101 ? -1.770 -9.597 -10.009 1.00 74.44 101 ILE A CA 1
ATOM 806 C C . ILE A 1 101 ? -1.416 -10.068 -11.426 1.00 74.44 101 ILE A C 1
ATOM 808 O O . ILE A 1 101 ? -0.350 -9.714 -11.933 1.00 74.44 101 ILE A O 1
ATOM 812 N N . ARG A 1 102 ? -2.315 -10.815 -12.087 1.00 73.81 102 ARG A N 1
ATOM 813 C CA . ARG A 1 102 ? -2.137 -11.255 -13.483 1.00 73.81 102 ARG A CA 1
ATOM 814 C C . ARG A 1 102 ? -1.955 -10.068 -14.426 1.00 73.81 102 ARG A C 1
ATOM 816 O O . ARG A 1 102 ? -0.987 -10.037 -15.180 1.00 73.81 102 ARG A O 1
ATOM 823 N N . ALA A 1 103 ? -2.813 -9.060 -14.301 1.00 74.56 103 ALA A N 1
ATOM 824 C CA . ALA A 1 103 ? -2.741 -7.851 -15.108 1.00 74.56 103 ALA A CA 1
ATOM 825 C C . ALA A 1 103 ? -1.399 -7.112 -14.998 1.00 74.56 103 ALA A C 1
ATOM 827 O O . ALA A 1 103 ? -0.818 -6.684 -15.997 1.00 74.56 103 ALA A O 1
ATOM 828 N N . ARG A 1 104 ? -0.869 -6.986 -13.777 1.00 79.81 104 ARG A N 1
ATOM 829 C CA . ARG A 1 104 ? 0.454 -6.398 -13.546 1.00 79.81 104 ARG A CA 1
ATOM 830 C C . ARG A 1 104 ? 1.566 -7.239 -14.175 1.00 79.81 104 ARG A C 1
ATOM 832 O O . ARG A 1 104 ? 2.474 -6.670 -14.775 1.00 79.81 104 ARG A O 1
ATOM 839 N N . ALA A 1 105 ? 1.506 -8.564 -14.036 1.00 71.62 105 ALA A N 1
ATOM 840 C CA . ALA A 1 105 ? 2.503 -9.470 -14.606 1.00 71.62 105 ALA A CA 1
ATOM 841 C C . ALA A 1 105 ? 2.535 -9.393 -16.143 1.00 71.62 105 ALA A C 1
ATOM 843 O O . ALA A 1 105 ? 3.615 -9.330 -16.726 1.00 71.62 105 ALA A O 1
ATOM 844 N N . GLU A 1 106 ? 1.368 -9.317 -16.788 1.00 74.94 106 GLU A N 1
ATOM 845 C CA . GLU A 1 106 ? 1.243 -9.084 -18.232 1.00 74.94 106 GLU A CA 1
ATOM 846 C C . GLU A 1 106 ? 1.867 -7.747 -18.640 1.00 74.94 106 GLU A C 1
ATOM 848 O O . GLU A 1 106 ? 2.705 -7.719 -19.539 1.00 74.94 106 GLU A O 1
ATOM 853 N N . TYR A 1 107 ? 1.529 -6.655 -17.940 1.00 72.19 107 TYR A N 1
ATOM 854 C CA . TYR A 1 107 ? 2.081 -5.326 -18.221 1.00 72.19 107 TYR A CA 1
ATOM 855 C C . TYR A 1 107 ? 3.608 -5.283 -18.077 1.00 72.19 107 TYR A C 1
ATOM 857 O O . TYR A 1 107 ? 4.302 -4.722 -18.923 1.00 72.19 107 TYR A O 1
ATOM 865 N N . GLN A 1 108 ? 4.153 -5.883 -17.017 1.00 68.56 108 GLN A N 1
ATOM 866 C CA . GLN A 1 108 ? 5.601 -5.950 -16.806 1.00 68.56 108 GLN A CA 1
ATOM 867 C C . GLN A 1 108 ? 6.283 -6.819 -17.871 1.00 68.56 108 GLN A C 1
ATOM 869 O O . GLN A 1 108 ? 7.345 -6.448 -18.370 1.00 68.56 108 GLN A O 1
ATOM 874 N N . GLY A 1 109 ? 5.656 -7.930 -18.265 1.00 61.00 109 GLY A N 1
ATOM 875 C CA . GLY A 1 109 ? 6.124 -8.786 -19.354 1.00 61.00 109 GLY A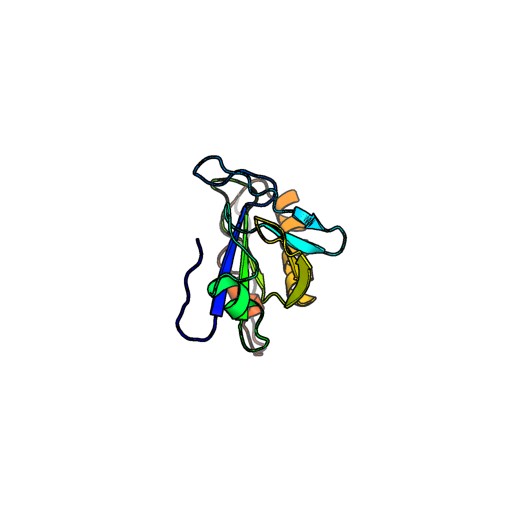 CA 1
ATOM 876 C C . GLY A 1 109 ? 6.132 -8.079 -20.713 1.00 61.00 109 GLY A C 1
ATOM 877 O O . GLY A 1 109 ? 7.108 -8.201 -21.450 1.00 61.00 109 GLY A O 1
ATOM 878 N N . SER A 1 110 ? 5.098 -7.288 -21.026 1.00 59.62 110 SER A N 1
ATOM 879 C CA . SER A 1 110 ? 5.031 -6.505 -22.266 1.00 59.62 110 SER A CA 1
ATOM 880 C C . SER A 1 110 ? 5.974 -5.301 -22.255 1.00 59.62 110 SER A C 1
ATOM 882 O O . SER A 1 110 ? 6.636 -5.036 -23.251 1.00 59.62 110 SER A O 1
ATOM 884 N N . ALA A 1 111 ? 6.102 -4.598 -21.123 1.00 53.81 111 ALA A N 1
ATOM 885 C CA . ALA A 1 111 ? 6.980 -3.433 -20.992 1.00 53.81 111 ALA A CA 1
ATOM 886 C C . ALA A 1 111 ? 8.473 -3.794 -21.100 1.00 53.81 111 ALA A C 1
ATOM 888 O O . ALA A 1 111 ? 9.270 -2.977 -21.554 1.00 53.81 111 ALA A O 1
ATOM 889 N N . LEU A 1 112 ? 8.857 -5.024 -20.737 1.00 44.62 112 LEU A N 1
ATOM 890 C CA . LEU A 1 112 ? 10.202 -5.555 -20.986 1.00 44.62 112 LEU A CA 1
ATOM 891 C C . LEU A 1 112 ? 10.450 -5.891 -22.469 1.00 44.62 112 LEU A C 1
ATOM 893 O O . LEU A 1 112 ? 11.605 -6.005 -22.872 1.00 44.62 112 LEU A O 1
ATOM 897 N N . GLN A 1 113 ? 9.394 -6.031 -23.281 1.00 43.06 113 GLN A N 1
ATOM 898 C CA . GLN A 1 113 ? 9.482 -6.279 -24.726 1.00 43.06 113 GLN A CA 1
ATOM 899 C C . GLN A 1 113 ? 9.336 -5.009 -25.581 1.00 43.06 113 GLN A C 1
ATOM 901 O O . GLN A 1 113 ? 9.770 -5.016 -26.730 1.00 43.06 113 GLN A O 1
ATOM 906 N N . SER A 1 114 ? 8.781 -3.915 -25.050 1.00 40.47 114 SER A N 1
ATOM 907 C CA . SER A 1 114 ? 8.528 -2.679 -25.803 1.00 40.47 114 SER A CA 1
ATOM 908 C C . SER A 1 114 ? 9.176 -1.458 -25.138 1.00 40.47 114 SER A C 1
ATOM 910 O O . SER A 1 114 ? 8.529 -0.708 -24.405 1.00 40.47 114 SER A O 1
ATOM 912 N N . SER A 1 115 ? 10.458 -1.219 -25.420 1.00 43.47 115 SER A N 1
ATOM 913 C CA . SER A 1 115 ? 11.114 0.063 -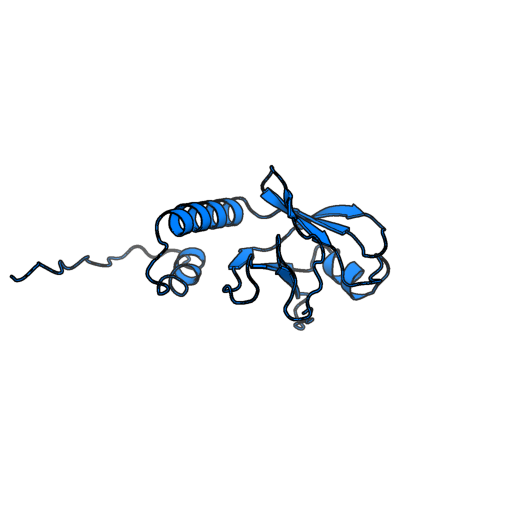25.122 1.00 43.47 115 SER A CA 1
ATOM 914 C C . SER A 1 115 ? 10.760 1.176 -26.120 1.00 43.47 115 SER A C 1
ATOM 916 O O . SER A 1 115 ? 11.342 2.255 -26.052 1.00 43.47 115 SER A O 1
ATOM 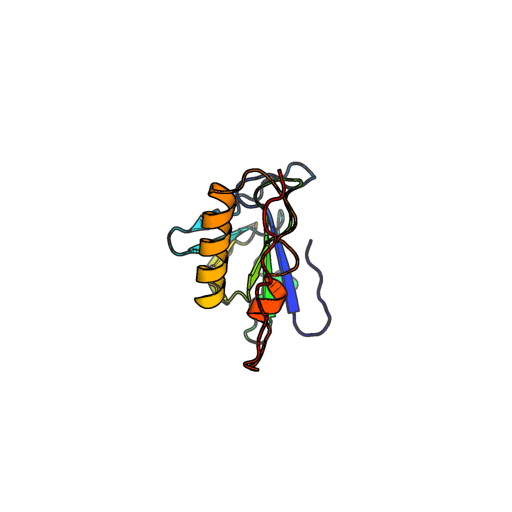918 N N . GLU A 1 116 ? 9.817 0.951 -27.036 1.00 42.75 116 GLU A N 1
ATOM 919 C CA . GLU A 1 116 ? 9.366 1.931 -28.025 1.00 42.75 116 GLU A CA 1
ATOM 920 C C . GLU A 1 116 ? 7.825 1.871 -28.128 1.00 42.75 116 GLU A C 1
ATOM 922 O O . GLU A 1 116 ? 7.245 0.792 -28.182 1.00 42.75 116 GLU A O 1
ATOM 927 N N . ASP A 1 117 ? 7.178 3.039 -28.116 1.00 40.97 117 ASP A N 1
ATOM 928 C CA . ASP A 1 117 ? 5.743 3.307 -28.332 1.00 40.97 117 ASP A CA 1
ATOM 929 C C . ASP A 1 117 ? 4.736 3.209 -27.160 1.00 40.97 117 ASP A C 1
ATOM 931 O O . ASP A 1 117 ? 4.019 2.241 -26.902 1.00 40.97 117 ASP A O 1
ATOM 935 N N . ASN A 1 118 ? 4.594 4.367 -26.507 1.00 43.91 118 ASN A N 1
ATOM 936 C CA . ASN A 1 118 ? 3.688 4.696 -25.410 1.00 43.91 118 ASN A CA 1
ATOM 937 C C . ASN A 1 118 ? 2.298 5.159 -25.912 1.00 43.91 118 ASN A C 1
ATOM 939 O O . ASN A 1 118 ? 1.952 6.336 -25.801 1.00 43.91 118 ASN A O 1
ATOM 943 N N . THR A 1 119 ? 1.490 4.249 -26.468 1.00 38.66 119 THR A N 1
ATOM 944 C CA . THR A 1 119 ? 0.057 4.505 -26.776 1.00 38.66 119 THR A CA 1
ATOM 945 C C . THR A 1 119 ? -0.918 3.472 -26.195 1.00 38.66 119 THR A C 1
ATOM 947 O O . THR A 1 119 ? -2.124 3.709 -26.185 1.00 38.66 119 THR A O 1
ATOM 950 N N . TYR A 1 120 ? -0.435 2.381 -25.591 1.00 40.94 120 TYR A N 1
ATOM 951 C CA . TYR A 1 120 ? -1.288 1.297 -25.075 1.00 40.94 120 TYR A CA 1
ATOM 952 C C . TYR A 1 120 ? -1.974 1.570 -23.719 1.00 40.94 120 TYR A C 1
ATOM 954 O O . TYR A 1 120 ? -2.803 0.779 -23.271 1.00 40.94 120 TYR A O 1
ATOM 962 N N . ASN A 1 121 ? -1.700 2.707 -23.071 1.00 46.84 121 ASN A N 1
ATOM 963 C CA . ASN A 1 121 ? -2.139 2.971 -21.693 1.00 46.84 121 ASN A CA 1
ATOM 964 C C . ASN A 1 121 ? -3.633 3.321 -21.512 1.00 46.84 121 ASN A C 1
ATOM 966 O O . ASN A 1 121 ? -4.092 3.427 -20.378 1.00 46.84 121 ASN A O 1
ATOM 970 N N . LEU A 1 122 ? -4.416 3.481 -22.587 1.00 40.81 122 LEU A N 1
ATOM 971 C CA . LEU A 1 122 ? -5.858 3.771 -22.488 1.00 40.81 122 LEU A CA 1
ATOM 972 C C . LEU A 1 122 ? -6.764 2.552 -22.731 1.00 40.81 122 LEU A C 1
ATOM 974 O O . LEU A 1 122 ? -7.914 2.569 -22.299 1.00 40.81 122 LEU A O 1
ATOM 978 N N . LEU A 1 123 ? -6.271 1.480 -23.364 1.00 41.03 123 LEU A N 1
ATOM 979 C CA . LEU A 1 123 ? -7.111 0.325 -23.718 1.00 41.03 123 LEU A CA 1
ATOM 980 C C . LEU A 1 123 ? -7.281 -0.686 -22.569 1.00 41.03 123 LEU A C 1
ATOM 982 O O . LEU A 1 123 ? -8.299 -1.371 -22.493 1.00 41.03 123 LEU A O 1
ATOM 986 N N . TYR A 1 124 ? -6.319 -0.762 -21.646 1.00 43.50 124 TYR A N 1
ATOM 987 C CA . TYR A 1 124 ? -6.295 -1.812 -20.618 1.00 43.50 124 TYR A CA 1
ATOM 988 C C . TYR A 1 124 ? -7.351 -1.621 -19.512 1.00 43.50 124 TYR A C 1
ATOM 990 O O . TYR A 1 124 ? -7.856 -2.577 -18.930 1.00 43.50 124 TYR A O 1
ATOM 998 N N . VAL A 1 125 ? -7.763 -0.377 -19.253 1.00 42.19 125 VAL A N 1
ATOM 999 C CA . VAL A 1 125 ? -8.857 -0.088 -18.308 1.00 42.19 125 VAL A CA 1
ATOM 1000 C C . VAL A 1 125 ? -10.213 -0.541 -18.877 1.00 42.19 125 VAL A C 1
ATOM 1002 O O . VAL A 1 125 ? -11.088 -0.962 -18.119 1.00 42.19 125 VAL A O 1
ATOM 1005 N N . ALA A 1 126 ? -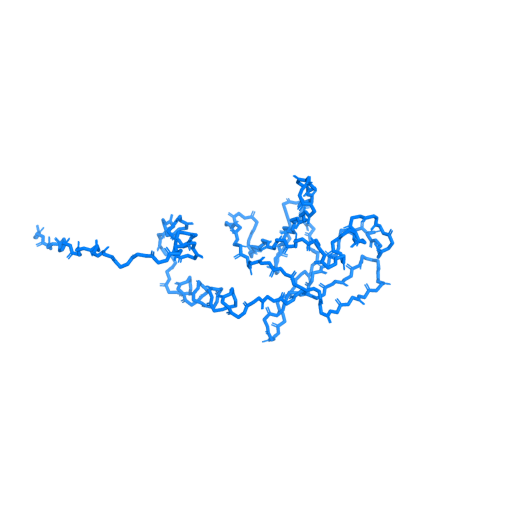10.377 -0.531 -20.206 1.00 39.44 126 ALA A N 1
ATOM 1006 C CA . ALA A 1 126 ? -11.607 -0.957 -20.875 1.00 39.44 126 ALA A CA 1
ATOM 1007 C C . ALA A 1 126 ? -11.762 -2.490 -20.916 1.00 39.44 126 ALA A C 1
ATOM 1009 O O . ALA A 1 126 ? -12.867 -2.998 -20.732 1.00 39.44 126 ALA A O 1
ATOM 1010 N N . SER A 1 127 ? -10.669 -3.250 -21.066 1.00 41.59 127 SER A N 1
ATOM 1011 C CA . SER A 1 127 ? -10.735 -4.721 -21.011 1.00 41.59 127 SER A CA 1
ATOM 1012 C C . SER A 1 127 ? -11.046 -5.244 -19.604 1.00 41.59 127 SER A C 1
ATOM 1014 O O . SER A 1 127 ? -11.727 -6.255 -19.457 1.00 41.59 127 SER A O 1
ATOM 1016 N N . ALA A 1 128 ? -10.619 -4.533 -18.556 1.00 41.50 128 ALA A N 1
ATOM 1017 C CA . ALA A 1 128 ? -10.883 -4.910 -17.167 1.00 41.50 128 ALA A CA 1
ATOM 1018 C C . ALA A 1 128 ? -12.308 -4.569 -16.673 1.00 41.50 128 ALA A C 1
ATOM 1020 O O . ALA A 1 128 ? -12.675 -4.981 -15.566 1.00 41.50 128 ALA A O 1
ATOM 1021 N N . THR A 1 129 ? -13.103 -3.826 -17.455 1.00 42.97 129 THR A N 1
ATOM 1022 C CA . THR A 1 129 ? -14.422 -3.307 -17.043 1.00 42.97 129 THR A CA 1
ATOM 1023 C C . THR A 1 129 ? -15.610 -3.781 -17.883 1.00 42.97 129 THR A C 1
ATOM 1025 O O . THR A 1 129 ? -16.746 -3.544 -17.473 1.00 42.97 129 THR A O 1
ATOM 1028 N N . ASN A 1 130 ? -15.411 -4.524 -18.975 1.00 40.16 130 ASN A N 1
ATOM 1029 C CA . ASN A 1 130 ? -16.545 -5.063 -19.729 1.00 40.16 130 ASN A CA 1
ATOM 1030 C C . ASN A 1 130 ? -17.130 -6.328 -19.078 1.00 40.16 130 ASN A C 1
ATOM 1032 O O . ASN A 1 130 ? -16.692 -7.455 -19.307 1.00 40.16 130 ASN A O 1
ATOM 1036 N N . LEU A 1 131 ? -18.190 -6.110 -18.292 1.00 42.12 131 LEU A N 1
ATOM 1037 C CA . LEU A 1 131 ? -19.330 -7.025 -18.211 1.00 42.12 131 LEU A CA 1
ATOM 1038 C C . LEU A 1 131 ? -19.754 -7.413 -19.63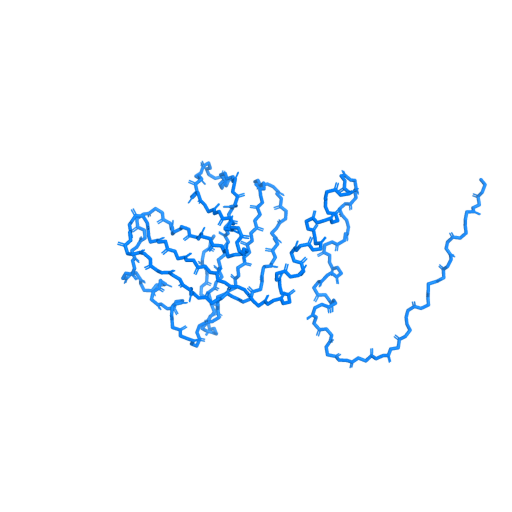6 1.00 42.12 131 LEU A C 1
ATOM 1040 O O . LEU A 1 131 ? -19.791 -6.570 -20.528 1.00 42.12 131 LEU A O 1
ATOM 1044 N N . GLY A 1 132 ? -20.011 -8.705 -19.834 1.00 42.69 132 GLY A N 1
ATOM 1045 C CA . GLY A 1 132 ? -20.059 -9.348 -21.140 1.00 42.69 132 GLY A CA 1
ATOM 1046 C C . GLY A 1 132 ? -20.857 -8.626 -22.224 1.00 42.69 132 GLY A C 1
ATOM 1047 O O . GLY A 1 132 ? -21.983 -8.188 -22.027 1.00 42.69 132 GLY A O 1
ATOM 1048 N N . THR A 1 133 ? -20.279 -8.607 -23.416 1.00 30.20 133 THR A N 1
ATOM 1049 C CA . THR A 1 133 ? -20.995 -8.804 -24.677 1.00 30.20 133 THR A CA 1
ATOM 1050 C C . THR A 1 133 ? -19.972 -9.288 -25.694 1.00 30.20 133 THR A C 1
ATOM 1052 O O . THR A 1 133 ? -18.976 -8.633 -25.982 1.00 30.20 133 THR A O 1
ATOM 1055 N N . SER A 1 134 ? -20.186 -10.516 -26.152 1.00 42.53 134 SER A N 1
ATOM 1056 C CA . SER A 1 134 ? -19.583 -11.047 -27.364 1.00 42.53 134 SER A CA 1
ATOM 1057 C C . SER A 1 134 ? -20.116 -10.207 -28.521 1.00 42.53 134 SER A C 1
ATOM 1059 O O . SER A 1 134 ? -21.324 -10.233 -28.720 1.00 42.53 134 SER A O 1
ATOM 1061 N N . GLU A 1 135 ? -19.255 -9.488 -29.240 1.00 41.22 135 GLU A N 1
ATOM 1062 C CA . GLU A 1 135 ? -19.358 -9.275 -30.692 1.00 41.22 135 GLU A CA 1
ATOM 1063 C C . GLU A 1 135 ? -18.122 -8.523 -31.226 1.00 41.22 135 GLU A C 1
ATOM 1065 O O . GLU A 1 135 ? -17.750 -7.456 -30.746 1.00 41.22 135 GLU A O 1
ATOM 1070 N N . GLU A 1 136 ? -17.459 -9.185 -32.178 1.00 42.94 136 GLU A N 1
ATOM 1071 C CA . GLU A 1 136 ? -16.631 -8.682 -33.283 1.00 42.94 136 GLU A CA 1
ATOM 1072 C C . GLU A 1 136 ? -15.920 -7.319 -33.164 1.00 42.94 136 GLU A C 1
ATOM 1074 O O . GLU A 1 136 ? -16.502 -6.256 -33.365 1.00 42.94 136 GLU A O 1
ATOM 1079 N N . LEU A 1 137 ? -14.584 -7.370 -33.094 1.00 34.44 137 LEU A N 1
ATOM 1080 C CA . LEU A 1 137 ? -13.739 -6.396 -33.789 1.00 34.44 137 LEU A CA 1
ATOM 1081 C C . LEU A 1 137 ? -12.894 -7.128 -34.838 1.00 34.44 137 LEU A C 1
ATOM 1083 O O . LEU A 1 137 ? -11.826 -7.672 -34.563 1.00 34.44 137 LEU A O 1
ATOM 1087 N N . ASP A 1 138 ? -13.466 -7.148 -36.041 1.00 32.28 138 ASP A N 1
ATOM 1088 C CA . ASP A 1 138 ? -12.894 -7.517 -37.336 1.00 32.28 138 ASP A CA 1
ATOM 1089 C C . ASP A 1 138 ? -11.534 -6.823 -37.543 1.00 32.28 138 ASP A C 1
ATOM 1091 O O . ASP A 1 138 ? -11.445 -5.613 -37.778 1.00 32.28 138 ASP A O 1
ATOM 1095 N N . VAL A 1 139 ? -10.450 -7.596 -37.423 1.00 36.34 139 VAL A N 1
ATOM 1096 C CA . VAL A 1 139 ? -9.078 -7.147 -37.684 1.00 36.34 139 VAL A CA 1
ATOM 1097 C C . VAL A 1 139 ? -8.902 -7.015 -39.195 1.00 36.34 139 VAL A C 1
ATOM 1099 O O . VAL A 1 139 ? -8.403 -7.911 -39.880 1.00 36.34 139 VAL A O 1
ATOM 1102 N N . ARG A 1 140 ? -9.304 -5.869 -39.746 1.00 33.34 140 ARG A N 1
ATOM 1103 C CA . ARG A 1 140 ? -8.980 -5.527 -41.131 1.00 33.34 140 ARG A CA 1
ATOM 1104 C C . ARG A 1 140 ? -7.505 -5.166 -41.247 1.00 33.34 140 ARG A C 1
ATOM 1106 O O . ARG A 1 140 ? -7.082 -4.065 -40.910 1.00 33.34 140 ARG A O 1
ATOM 1113 N N . LYS A 1 141 ? -6.758 -6.151 -41.752 1.00 38.59 141 LYS A N 1
ATOM 1114 C CA . LYS A 1 141 ? -5.531 -6.048 -42.551 1.00 38.59 141 LYS A CA 1
ATOM 1115 C C . LYS A 1 141 ? -5.131 -4.610 -42.913 1.00 38.59 141 LYS A C 1
ATOM 1117 O O . LYS A 1 141 ? -5.730 -4.003 -43.800 1.00 38.59 141 LYS A O 1
ATOM 1122 N N . ILE A 1 142 ? -4.030 -4.136 -42.339 1.00 38.69 142 ILE A N 1
ATOM 1123 C CA . ILE A 1 142 ? -3.193 -3.138 -43.006 1.00 38.69 142 ILE A CA 1
ATOM 1124 C C . ILE A 1 142 ? -2.166 -3.936 -43.809 1.00 38.69 142 ILE A C 1
ATOM 1126 O O . ILE A 1 142 ? -1.173 -4.429 -43.278 1.00 38.69 142 ILE A O 1
ATOM 1130 N N . GLU A 1 143 ? -2.483 -4.157 -45.084 1.00 35.03 143 GLU A N 1
ATOM 1131 C CA . GLU A 1 143 ? -1.539 -4.698 -46.056 1.00 35.03 143 GLU A CA 1
ATOM 1132 C C . GLU A 1 143 ? -0.430 -3.670 -46.311 1.00 35.03 143 GLU A C 1
ATOM 1134 O O . GLU A 1 143 ? -0.689 -2.495 -46.582 1.00 35.03 143 GLU A O 1
ATOM 1139 N N . HIS A 1 144 ? 0.813 -4.149 -46.237 1.00 36.81 144 HIS A N 1
ATOM 1140 C CA . HIS A 1 144 ? 1.987 -3.506 -46.810 1.00 36.81 144 HIS A CA 1
ATOM 1141 C C . HIS A 1 144 ? 1.703 -3.061 -48.250 1.00 36.81 144 HIS A C 1
ATOM 1143 O O . HIS A 1 144 ? 1.291 -3.868 -49.086 1.00 36.81 144 HIS A O 1
ATOM 1149 N N . LYS A 1 145 ? 2.038 -1.812 -48.573 1.00 35.97 145 LYS A N 1
ATOM 1150 C CA . LYS A 1 145 ? 2.284 -1.404 -49.955 1.00 35.97 145 LYS A CA 1
ATOM 1151 C C . LYS A 1 145 ? 3.639 -0.703 -50.028 1.00 35.97 145 LYS A C 1
ATOM 1153 O O . LYS A 1 145 ? 3.775 0.395 -49.505 1.00 35.97 145 LYS A O 1
ATOM 1158 N N . LEU A 1 146 ? 4.575 -1.468 -50.603 1.00 41.31 146 LEU A N 1
ATOM 1159 C CA . LEU A 1 146 ? 5.814 -1.139 -51.328 1.00 41.31 146 LEU A CA 1
ATOM 1160 C C . LEU A 1 146 ? 6.462 0.225 -51.068 1.00 41.31 146 LEU A C 1
ATOM 1162 O O . LEU A 1 146 ? 5.868 1.243 -51.482 1.00 41.31 146 LEU A O 1
#

Sequence (146 aa):
MKKNLGDNTVVIFANVGSSDPLGINYDNVWESNGDLSWIGKTRSKLTDKVIQEMLIEECKVLVFTRSGKRDPWFYNGIATPVDIQDETPVIIRWSFEERAIRARAEYQGSALQSSEDNTYNLLYVASATNLGTSEELDVRKIEHKL

Radius of gyration: 18.28 Å; chains: 1; bounding box: 35×29×67 Å

Secondary structure (DSSP, 8-state):
---B-SSSEEEEEEEBSS--TTS----BEE-TTS-EEEEPSTT--TTSHHHHHHHSTT-EEEEEEESSTTSPPEEEEEEEEEEEE--SS-EEEEEE-HHHHHHHHHHHHHHTT-SS-TTGGGTHHHHTT-----------------